Protein AF-A0A8T6QGE9-F1 (afdb_monomer)

Foldseek 3Di:
DDPDDLVVLVVVVVVQVVVVVPPDDDRVLNVLQVVQVVVCVVVVHQADEDEAEALLVDLPSSVSVLVCCLRRVPHPRYHYHYDHDVVSLLVSQLVVLVVVVVVPDDPVVPDDVVVVVSVVVSNVVSVVSCCSRPPPVNDDDDDDPVRVVVVCVVPDDDDPDDDDDPDDDDD

Mean predicted aligned error: 12.36 Å

Structure (mmCIF, N/CA/C/O backbone):
data_AF-A0A8T6QGE9-F1
#
_entry.id   AF-A0A8T6QGE9-F1
#
loop_
_atom_site.group_PDB
_atom_site.id
_atom_site.type_symbol
_atom_site.label_atom_id
_atom_site.label_alt_id
_atom_site.label_comp_id
_atom_site.label_asym_id
_atom_site.label_entity_id
_atom_site.label_seq_id
_atom_site.pdbx_PDB_ins_code
_atom_site.Cartn_x
_atom_site.Cartn_y
_atom_site.Cartn_z
_atom_site.occupancy
_atom_site.B_iso_or_equiv
_atom_site.auth_seq_id
_atom_site.auth_comp_id
_atom_site.auth_asym_id
_atom_site.auth_atom_id
_atom_site.pdbx_PDB_model_num
ATOM 1 N N . ASP A 1 1 ? -18.076 17.277 -4.796 1.00 37.38 1 ASP A N 1
ATOM 2 C CA . ASP A 1 1 ? -17.092 16.375 -5.421 1.00 37.38 1 ASP A CA 1
ATOM 3 C C . ASP A 1 1 ? -15.714 17.004 -5.410 1.00 37.38 1 ASP A C 1
ATOM 5 O O . ASP A 1 1 ? -15.466 17.953 -6.141 1.00 37.38 1 ASP A O 1
ATOM 9 N N . LYS A 1 2 ? -14.846 16.565 -4.492 1.00 45.59 2 LYS A N 1
ATOM 10 C CA . LYS A 1 2 ? -13.417 16.886 -4.554 1.00 45.59 2 LYS A CA 1
ATOM 11 C C . LYS A 1 2 ? -12.745 15.700 -5.225 1.00 45.59 2 LYS A C 1
ATOM 13 O O . LYS A 1 2 ? -12.737 14.610 -4.665 1.00 45.59 2 LYS A O 1
ATOM 18 N N . GLU A 1 3 ? -12.271 15.923 -6.439 1.00 41.31 3 GLU A N 1
ATOM 19 C CA . GLU A 1 3 ? -11.504 14.957 -7.214 1.00 41.31 3 GLU A CA 1
ATOM 20 C C . GLU A 1 3 ? -10.265 14.534 -6.409 1.00 41.31 3 GLU A C 1
ATOM 22 O O . GLU A 1 3 ? -9.572 15.376 -5.828 1.00 41.31 3 GLU A O 1
ATOM 27 N N . TYR A 1 4 ? -10.037 13.227 -6.298 1.00 50.53 4 TYR A N 1
ATOM 28 C CA . TYR A 1 4 ? -8.876 12.676 -5.608 1.00 50.53 4 TYR A CA 1
ATOM 29 C C . TYR A 1 4 ? -7.606 13.110 -6.348 1.00 50.53 4 TYR A C 1
ATOM 31 O O . TYR A 1 4 ? -7.432 12.786 -7.521 1.00 50.53 4 TYR A O 1
ATOM 39 N N . LYS A 1 5 ? -6.728 13.859 -5.670 1.00 58.50 5 LYS A N 1
ATOM 40 C CA . LYS A 1 5 ? -5.446 14.296 -6.228 1.00 58.50 5 LYS A CA 1
ATOM 41 C C . LYS A 1 5 ? -4.301 13.470 -5.635 1.00 58.50 5 LYS A C 1
ATOM 43 O O . LYS A 1 5 ? -4.099 13.530 -4.421 1.00 58.50 5 LYS A O 1
ATOM 48 N N . PRO A 1 6 ? -3.509 12.763 -6.459 1.00 57.16 6 PRO A N 1
ATOM 49 C CA . PRO A 1 6 ? -2.322 12.033 -6.002 1.00 57.16 6 PRO A CA 1
ATOM 50 C C . PRO A 1 6 ? -1.296 12.904 -5.257 1.00 57.16 6 PRO A C 1
ATOM 52 O O . PRO A 1 6 ? -0.541 12.408 -4.426 1.00 57.16 6 PRO A O 1
ATOM 55 N N . GLU A 1 7 ? -1.317 14.216 -5.511 1.00 63.88 7 GLU A N 1
ATOM 56 C CA . GLU A 1 7 ? -0.462 15.240 -4.895 1.00 63.88 7 GLU A CA 1
ATOM 57 C C . GLU A 1 7 ? -0.458 15.192 -3.353 1.00 63.88 7 GLU A C 1
ATOM 59 O O . GLU A 1 7 ? 0.571 15.467 -2.739 1.00 63.88 7 GLU A O 1
ATOM 64 N N . TYR A 1 8 ? -1.556 14.764 -2.714 1.00 71.00 8 TYR A N 1
ATOM 65 C CA . TYR A 1 8 ? -1.639 14.676 -1.250 1.00 71.00 8 TYR A CA 1
ATOM 66 C C . TYR A 1 8 ? -0.659 13.667 -0.638 1.00 71.00 8 TYR A C 1
ATOM 68 O O . TYR A 1 8 ? -0.135 13.906 0.450 1.00 71.00 8 TYR A O 1
ATOM 76 N N . PHE A 1 9 ? -0.395 12.555 -1.328 1.00 74.12 9 PHE A N 1
ATOM 77 C CA . PHE A 1 9 ? 0.561 11.547 -0.865 1.00 74.12 9 PHE A CA 1
ATOM 78 C C . PHE A 1 9 ? 1.992 12.074 -0.984 1.00 74.12 9 PHE A C 1
ATOM 80 O O . PHE A 1 9 ? 2.781 11.943 -0.051 1.00 74.12 9 PHE A O 1
ATOM 87 N N . SER A 1 10 ? 2.289 12.769 -2.083 1.00 74.12 10 SER A N 1
ATOM 88 C CA . SER A 1 10 ? 3.573 13.442 -2.286 1.00 74.12 10 SER A CA 1
ATOM 89 C C . SER A 1 10 ? 3.859 14.471 -1.190 1.00 74.12 10 SER A C 1
ATOM 91 O O . SER A 1 10 ? 4.962 14.525 -0.648 1.00 74.12 10 SER A O 1
ATOM 93 N N . ASP A 1 11 ? 2.863 15.275 -0.819 1.00 78.88 11 ASP A N 1
ATOM 94 C CA . ASP A 1 11 ? 3.027 16.310 0.202 1.00 78.88 11 ASP A CA 1
ATOM 95 C C . ASP A 1 11 ? 3.175 15.729 1.610 1.00 78.88 11 ASP A C 1
ATOM 97 O O . ASP A 1 11 ? 4.015 16.207 2.374 1.00 78.88 11 ASP A O 1
ATOM 101 N N . ALA A 1 12 ? 2.445 14.657 1.935 1.00 75.06 12 ALA A N 1
ATOM 102 C CA . ALA A 1 12 ? 2.636 13.927 3.188 1.00 75.06 12 ALA A CA 1
ATOM 103 C C . ALA A 1 12 ? 4.057 13.349 3.293 1.00 75.06 12 ALA A C 1
ATOM 105 O O . ALA A 1 12 ? 4.703 13.483 4.329 1.00 75.06 12 ALA A O 1
ATOM 106 N N . LEU A 1 13 ? 4.581 12.776 2.204 1.00 76.62 13 LEU A N 1
ATOM 107 C CA . LEU A 1 13 ? 5.949 12.255 2.155 1.00 76.62 13 LEU A CA 1
ATOM 108 C C . LEU A 1 13 ? 7.010 13.359 2.268 1.00 76.62 13 LEU A C 1
ATOM 110 O O . LEU A 1 13 ? 8.036 13.156 2.916 1.00 76.62 13 LEU A O 1
ATOM 114 N N . LYS A 1 14 ? 6.781 14.532 1.665 1.00 79.06 14 LYS A N 1
ATOM 115 C CA . LYS A 1 14 ? 7.672 15.696 1.824 1.00 79.06 14 LYS A CA 1
ATOM 116 C C . LYS A 1 14 ? 7.668 16.209 3.260 1.00 79.06 14 LYS A C 1
ATOM 118 O O . LYS A 1 14 ? 8.728 16.555 3.771 1.00 79.06 14 LYS A O 1
ATOM 123 N N . LEU A 1 15 ? 6.496 16.270 3.891 1.00 79.12 15 LEU A N 1
ATOM 124 C CA . LEU A 1 15 ? 6.344 16.721 5.271 1.00 79.12 15 LEU A CA 1
ATOM 125 C C . LEU A 1 15 ? 7.050 15.768 6.241 1.00 79.12 15 LEU A C 1
ATOM 127 O O . LEU A 1 15 ? 7.823 16.228 7.072 1.00 79.12 15 LEU A O 1
ATOM 131 N N . ASP A 1 16 ? 6.853 14.460 6.074 1.00 77.31 16 ASP A N 1
ATOM 132 C CA . ASP A 1 16 ? 7.569 13.402 6.800 1.00 77.31 16 ASP A CA 1
ATOM 133 C C . ASP A 1 16 ? 9.091 13.590 6.709 1.00 77.31 16 ASP A C 1
ATOM 135 O O . ASP A 1 16 ? 9.769 13.732 7.724 1.00 77.31 16 ASP A O 1
ATOM 139 N N . ALA A 1 17 ? 9.620 13.745 5.490 1.00 74.25 17 ALA A N 1
ATOM 140 C CA . ALA A 1 17 ? 11.044 13.993 5.289 1.00 74.25 17 ALA A CA 1
ATOM 141 C C . ALA A 1 17 ? 11.527 15.289 5.969 1.00 74.25 17 ALA A C 1
ATOM 143 O O . ALA A 1 17 ? 12.599 15.306 6.563 1.00 74.25 17 ALA A O 1
ATOM 144 N N . GLN A 1 18 ? 10.761 16.384 5.908 1.00 74.50 18 GLN A N 1
ATOM 145 C CA . GLN A 1 18 ? 11.125 17.658 6.550 1.00 74.50 18 GLN A CA 1
ATOM 146 C C . GLN A 1 18 ? 11.099 17.590 8.085 1.00 74.50 18 GLN A C 1
ATOM 148 O O . GLN A 1 18 ? 11.916 18.248 8.740 1.00 74.50 18 GLN A O 1
ATOM 153 N N . LEU A 1 19 ? 10.178 16.806 8.649 1.00 71.12 19 LEU A N 1
ATOM 154 C CA . LEU A 1 19 ? 10.077 16.560 10.086 1.00 71.12 19 LEU A CA 1
ATOM 155 C C . LEU A 1 19 ? 11.237 15.695 10.587 1.00 71.12 19 LEU A C 1
ATOM 157 O O . LEU A 1 19 ? 11.801 16.018 11.629 1.00 71.12 19 LEU A O 1
ATOM 161 N N . ASP A 1 20 ? 11.676 14.695 9.818 1.00 68.12 20 ASP A N 1
ATOM 162 C CA . ASP A 1 20 ? 12.869 13.897 10.143 1.00 68.12 20 ASP A CA 1
ATOM 163 C C . ASP A 1 20 ? 14.136 14.764 10.281 1.00 68.12 20 ASP A C 1
ATOM 165 O O . ASP A 1 20 ? 14.974 14.529 11.154 1.00 68.12 20 ASP A O 1
ATOM 169 N N . TYR A 1 21 ? 14.278 15.807 9.454 1.00 62.59 21 TYR A N 1
ATOM 170 C CA . TYR A 1 21 ? 15.408 16.745 9.536 1.00 62.59 21 TYR A CA 1
ATOM 171 C C . TYR A 1 21 ? 15.303 17.750 10.694 1.00 62.59 21 TYR A C 1
ATOM 173 O O . TYR A 1 21 ? 16.309 18.349 11.081 1.00 62.59 21 TYR A O 1
ATOM 181 N N . SER A 1 22 ? 14.108 17.951 11.252 1.00 61.62 22 SER A N 1
ATOM 182 C CA . SER A 1 22 ? 13.819 18.990 12.241 1.00 61.62 22 SER A CA 1
ATOM 183 C C . SER A 1 22 ? 13.522 18.339 13.589 1.00 61.62 22 SER A C 1
ATOM 185 O O . SER A 1 22 ? 12.395 17.958 13.873 1.00 61.62 22 SER A O 1
ATOM 187 N N . ILE A 1 23 ? 14.551 18.196 14.426 1.00 51.84 23 ILE A N 1
ATOM 188 C CA . ILE A 1 23 ? 14.497 17.561 15.754 1.00 51.84 23 ILE A CA 1
ATOM 189 C C . ILE A 1 23 ? 13.303 18.099 16.573 1.00 51.84 23 ILE A C 1
ATOM 191 O O . ILE A 1 23 ? 13.352 19.195 17.131 1.00 51.84 23 ILE A O 1
ATOM 195 N N . GLY A 1 24 ? 12.226 17.305 16.606 1.00 54.28 24 GLY A N 1
ATOM 196 C CA . GLY A 1 24 ? 10.923 17.649 17.187 1.00 54.28 24 GLY A CA 1
ATOM 197 C C . GLY A 1 24 ? 9.934 16.475 17.308 1.00 54.28 24 GLY A C 1
ATOM 198 O O . GLY A 1 24 ? 8.777 16.701 17.629 1.00 54.28 24 GLY A O 1
ATOM 199 N N . GLY A 1 25 ? 10.376 15.234 17.070 1.00 52.19 25 GLY A N 1
ATOM 200 C CA . GLY A 1 25 ? 10.044 14.046 17.872 1.00 52.19 25 GLY A CA 1
ATOM 201 C C . GLY A 1 25 ? 8.601 13.540 17.995 1.00 52.19 25 GLY A C 1
ATOM 202 O O . GLY A 1 25 ? 8.369 12.742 18.898 1.00 52.19 25 GLY A O 1
ATOM 203 N N . GLN A 1 26 ? 7.648 13.948 17.159 1.00 56.31 26 GLN A N 1
ATOM 204 C CA . GLN A 1 26 ? 6.452 13.130 16.924 1.00 56.31 26 GLN A CA 1
ATOM 205 C C . GLN A 1 26 ? 6.550 12.537 15.526 1.00 56.31 26 GLN A C 1
ATOM 207 O O . GLN A 1 26 ? 6.546 13.269 14.539 1.00 56.31 26 GLN A O 1
ATOM 212 N N . ASP A 1 27 ? 6.676 11.214 15.464 1.00 71.81 27 ASP A N 1
ATOM 213 C CA . ASP A 1 27 ? 6.631 10.460 14.215 1.00 71.81 27 ASP A CA 1
ATOM 214 C C . ASP A 1 27 ? 5.244 10.691 13.591 1.00 71.81 27 ASP A C 1
ATOM 216 O O . ASP A 1 27 ? 4.218 10.514 14.255 1.00 71.81 27 ASP A O 1
ATOM 220 N N . LEU A 1 28 ? 5.185 11.132 12.330 1.00 76.44 28 LEU A N 1
ATOM 221 C CA . LEU A 1 28 ? 3.923 11.379 11.619 1.00 76.44 28 LEU A CA 1
ATOM 222 C C . LEU A 1 28 ? 3.008 10.141 11.660 1.00 76.44 28 LEU A C 1
ATOM 224 O O . LEU A 1 28 ? 1.781 10.263 11.676 1.00 76.44 28 LEU A O 1
ATOM 228 N N . SER A 1 29 ? 3.608 8.956 11.768 1.00 77.62 29 SER A N 1
ATOM 229 C CA . SER A 1 29 ? 2.926 7.684 11.989 1.00 77.62 29 SER A CA 1
ATOM 230 C C . SER A 1 29 ? 2.138 7.643 13.306 1.00 77.62 29 SER A C 1
ATOM 232 O O . SER A 1 29 ? 1.021 7.131 13.327 1.00 77.62 29 SER A O 1
ATOM 234 N N . GLU A 1 30 ? 2.665 8.204 14.401 1.00 81.75 30 GLU A N 1
ATOM 235 C CA . GLU A 1 30 ? 1.978 8.273 15.702 1.00 81.75 30 GLU A CA 1
ATOM 236 C C . GLU A 1 30 ? 0.787 9.233 15.661 1.00 81.75 30 GLU A C 1
ATOM 238 O O . GLU A 1 30 ? -0.292 8.924 16.173 1.00 81.75 30 GLU A O 1
ATOM 243 N N . ILE A 1 31 ? 0.962 10.385 15.007 1.00 84.62 31 ILE A N 1
ATOM 244 C CA . ILE A 1 31 ? -0.119 11.359 14.810 1.00 84.62 31 ILE A CA 1
ATOM 245 C C . ILE A 1 31 ? -1.234 10.727 13.969 1.00 84.62 31 ILE A C 1
ATOM 247 O O . ILE A 1 31 ? -2.417 10.863 14.292 1.00 84.62 31 ILE A O 1
ATOM 251 N N . PHE A 1 32 ? -0.866 10.004 12.910 1.00 85.38 32 PHE A N 1
ATOM 252 C CA . PHE A 1 32 ? -1.819 9.298 12.065 1.00 85.38 32 PHE A CA 1
ATOM 253 C C . PHE A 1 32 ? -2.543 8.169 12.819 1.00 85.38 32 PHE A C 1
ATOM 255 O O . PHE A 1 32 ? -3.757 8.026 12.675 1.00 85.38 32 PHE A O 1
ATOM 262 N N . GLU A 1 33 ? -1.850 7.413 13.676 1.00 87.12 33 GLU A N 1
ATOM 263 C CA . GLU A 1 33 ? -2.469 6.393 14.537 1.00 87.12 33 GLU A CA 1
ATOM 264 C C . GLU A 1 33 ? -3.546 6.997 15.447 1.00 87.12 33 GLU A C 1
ATOM 266 O O . GLU A 1 33 ? -4.672 6.491 15.508 1.00 87.12 33 GLU A O 1
ATOM 271 N N . GLU A 1 34 ? -3.227 8.096 16.140 1.00 89.12 34 GLU A N 1
ATOM 272 C CA . GLU A 1 34 ? -4.187 8.771 17.017 1.00 89.12 34 GLU A CA 1
ATOM 273 C C . GLU A 1 34 ? -5.359 9.333 16.202 1.00 89.12 34 GLU A C 1
ATOM 275 O O . GLU A 1 34 ? -6.512 9.193 16.614 1.00 89.12 34 GLU A O 1
ATOM 280 N N . LEU A 1 35 ? -5.108 9.871 15.004 1.00 90.31 35 LEU A N 1
ATOM 281 C CA . LEU A 1 35 ? -6.163 10.307 14.088 1.00 90.31 35 LEU A CA 1
ATOM 282 C C . LEU A 1 35 ? -7.113 9.157 13.719 1.00 90.31 35 LEU A C 1
ATOM 284 O O . LEU A 1 35 ? -8.329 9.306 13.855 1.00 90.31 35 LEU A O 1
ATOM 288 N N . VAL A 1 36 ? -6.593 7.997 13.306 1.00 91.56 36 VAL A N 1
ATOM 289 C CA . VAL A 1 36 ? -7.413 6.817 12.972 1.00 91.56 36 VAL A CA 1
ATOM 290 C C . VAL A 1 36 ? -8.209 6.351 14.190 1.00 91.56 36 VAL A C 1
ATOM 292 O O . VAL A 1 36 ? -9.396 6.024 14.081 1.00 91.56 36 VAL A O 1
ATOM 295 N N . LYS A 1 37 ? -7.591 6.347 15.374 1.00 92.19 37 LYS A N 1
ATOM 296 C CA . LYS A 1 37 ? -8.252 5.961 16.621 1.00 92.19 37 LYS A CA 1
ATOM 297 C C . LYS A 1 37 ? -9.414 6.894 16.955 1.00 92.19 37 LYS A C 1
ATOM 299 O O . LYS A 1 37 ? -10.497 6.391 17.255 1.00 92.19 37 LYS A O 1
ATOM 304 N N . ARG A 1 38 ? -9.213 8.211 16.858 1.00 93.88 38 ARG A N 1
ATOM 305 C CA . ARG A 1 38 ? -10.257 9.224 17.074 1.00 93.88 38 ARG A CA 1
ATOM 306 C C . ARG A 1 38 ? -11.364 9.134 16.038 1.00 93.88 38 ARG A C 1
ATOM 308 O O . ARG A 1 38 ? -12.532 9.200 16.402 1.00 93.88 38 ARG A O 1
ATOM 315 N N . ALA A 1 39 ? -11.019 8.912 14.773 1.00 94.06 39 ALA A N 1
ATOM 316 C CA . ALA A 1 39 ? -12.006 8.695 13.723 1.00 94.06 39 ALA A CA 1
ATOM 317 C C . ALA A 1 39 ? -12.897 7.481 14.034 1.00 94.06 39 ALA A C 1
ATOM 319 O O . ALA A 1 39 ? -14.115 7.579 13.922 1.00 94.06 39 ALA A O 1
ATOM 320 N N . CYS A 1 40 ? -12.321 6.371 14.509 1.00 94.25 40 CYS A N 1
ATOM 321 C CA . CYS A 1 40 ? -13.096 5.200 14.931 1.00 94.25 40 CYS A CA 1
ATOM 322 C C . CYS A 1 40 ? -14.006 5.482 16.139 1.00 94.25 40 CYS A C 1
ATOM 324 O O . CYS A 1 40 ? -15.126 4.985 16.172 1.00 94.25 40 CYS A O 1
ATOM 326 N N . GLU A 1 41 ? -13.539 6.265 17.121 1.00 95.31 41 GLU A N 1
ATOM 327 C CA . GLU A 1 41 ? -14.342 6.678 18.288 1.00 95.31 41 GLU A CA 1
ATOM 328 C C . GLU A 1 41 ? -15.545 7.535 17.870 1.00 95.31 41 GLU A C 1
ATOM 330 O O . GLU A 1 41 ? -16.647 7.333 18.367 1.00 95.31 41 GLU A O 1
ATOM 335 N N . ILE A 1 42 ? -15.344 8.466 16.934 1.00 96.31 42 ILE A N 1
ATOM 336 C CA . ILE A 1 42 ? -16.397 9.360 16.431 1.00 96.31 42 ILE A CA 1
ATOM 337 C C . ILE A 1 42 ? -17.412 8.599 15.569 1.00 96.31 42 ILE A C 1
ATOM 339 O O . ILE A 1 42 ? -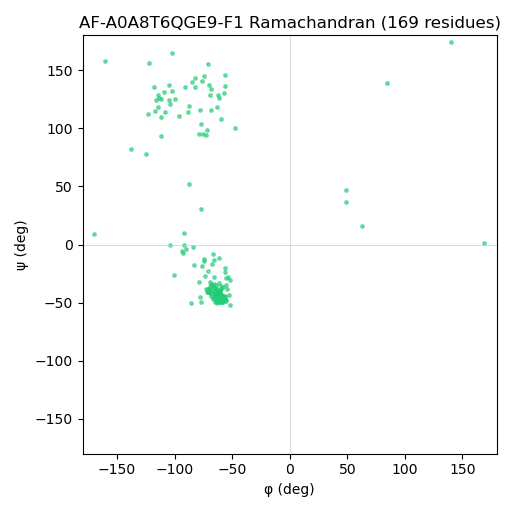18.609 8.858 15.657 1.00 96.31 42 ILE A O 1
ATOM 343 N N . LEU A 1 43 ? -16.939 7.680 14.724 1.00 95.00 43 LEU A N 1
ATOM 344 C CA . LEU A 1 43 ? -17.775 6.897 13.809 1.00 95.00 43 LEU A CA 1
ATOM 345 C C . LEU A 1 43 ? -18.407 5.658 14.465 1.00 95.00 43 LEU A C 1
ATOM 347 O O . LEU A 1 43 ? -19.135 4.936 13.787 1.00 95.00 43 LEU A O 1
ATOM 351 N N . ASP A 1 44 ? -18.108 5.397 15.741 1.00 95.81 44 ASP A N 1
ATOM 352 C CA . ASP A 1 44 ? -18.513 4.199 16.489 1.00 95.81 44 ASP A CA 1
ATOM 353 C C . ASP A 1 44 ? -18.228 2.889 15.728 1.00 95.81 44 ASP A C 1
ATOM 355 O O . ASP A 1 44 ? -19.065 1.994 15.587 1.00 95.81 44 ASP A O 1
ATOM 359 N N . CYS A 1 45 ? -17.015 2.778 15.179 1.00 94.69 45 CYS A N 1
ATOM 360 C CA . CYS A 1 45 ? -16.591 1.612 14.413 1.00 94.69 45 CYS A CA 1
ATOM 361 C C . CYS A 1 45 ? -15.339 0.955 15.006 1.00 94.69 45 CYS A C 1
ATOM 3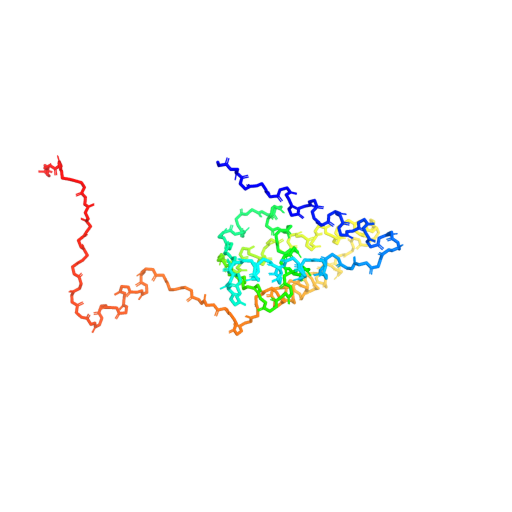63 O O . CYS A 1 45 ? -14.534 1.560 15.716 1.00 94.69 45 CYS A O 1
ATOM 365 N N . LYS A 1 46 ? -15.162 -0.339 14.715 1.00 92.56 46 LYS A N 1
ATOM 366 C CA . LYS A 1 46 ? -13.997 -1.104 15.195 1.00 92.56 46 LYS A CA 1
ATOM 367 C C . LYS A 1 46 ? -12.738 -0.828 14.373 1.00 92.56 46 LYS A C 1
ATOM 369 O O . LYS A 1 46 ? -11.636 -0.918 14.909 1.00 92.56 46 LYS A O 1
ATOM 374 N N . ALA A 1 47 ? -12.918 -0.551 13.086 1.00 93.31 47 ALA A N 1
ATOM 375 C CA . ALA A 1 47 ? -11.857 -0.283 12.133 1.00 93.31 47 ALA A CA 1
ATOM 376 C C . ALA A 1 47 ? -12.416 0.456 10.909 1.00 93.31 47 ALA A C 1
ATOM 378 O O . ALA A 1 47 ? -13.603 0.346 10.593 1.00 93.31 47 ALA A O 1
ATOM 379 N N . ILE A 1 48 ? -11.532 1.151 10.204 1.00 92.50 48 ILE A N 1
ATOM 380 C CA . ILE A 1 48 ? -11.787 1.827 8.936 1.00 92.50 48 ILE A CA 1
ATOM 381 C C . ILE A 1 48 ? -11.201 0.968 7.816 1.00 92.50 48 ILE A C 1
ATOM 383 O O . ILE A 1 48 ? -10.058 0.527 7.905 1.00 92.50 48 ILE A O 1
ATOM 387 N N . LEU A 1 49 ? -11.985 0.733 6.764 1.00 91.75 49 LEU A N 1
ATOM 388 C CA . LEU A 1 49 ? -11.535 0.070 5.544 1.00 91.75 49 LEU A CA 1
ATOM 389 C C . LEU A 1 49 ? -11.237 1.129 4.481 1.00 91.75 49 LEU A C 1
ATOM 391 O O . LEU A 1 49 ? -12.116 1.920 4.145 1.00 91.75 49 LEU A O 1
ATOM 395 N N . ILE A 1 50 ? -10.026 1.110 3.932 1.00 89.38 50 ILE A N 1
ATOM 396 C CA . ILE A 1 50 ? -9.645 1.901 2.762 1.00 89.38 50 ILE A CA 1
ATOM 397 C C . ILE A 1 50 ? -9.335 0.944 1.619 1.00 89.38 50 ILE A C 1
ATOM 399 O O . ILE A 1 50 ? -8.547 0.009 1.772 1.00 89.38 50 ILE A O 1
ATOM 403 N N . THR A 1 51 ? -9.959 1.194 0.474 1.00 88.94 51 THR A N 1
ATOM 404 C CA . THR A 1 51 ? -9.738 0.444 -0.759 1.00 88.94 51 THR A CA 1
ATOM 405 C C . THR A 1 51 ? -9.003 1.315 -1.766 1.00 88.94 51 THR A C 1
ATOM 407 O O . THR A 1 51 ? -9.423 2.444 -2.019 1.00 88.94 51 THR A O 1
ATOM 410 N N . PHE A 1 52 ? -7.951 0.781 -2.365 1.00 87.56 52 PHE A N 1
ATOM 411 C CA . PHE A 1 52 ? -7.250 1.381 -3.486 1.00 87.56 52 PHE A CA 1
ATOM 412 C C . PHE A 1 52 ? -7.452 0.509 -4.717 1.00 87.56 52 PHE A C 1
ATOM 414 O O . PHE A 1 52 ? -7.171 -0.690 -4.659 1.00 87.56 52 PHE A O 1
ATOM 421 N N . ASP A 1 53 ? -7.936 1.118 -5.795 1.00 86.81 53 ASP A N 1
ATOM 422 C CA . ASP A 1 53 ? -8.153 0.438 -7.067 1.00 86.81 53 ASP A CA 1
ATOM 423 C C . ASP A 1 53 ? -7.074 0.834 -8.077 1.00 86.81 53 ASP A C 1
ATOM 425 O O . ASP A 1 53 ? -6.703 2.008 -8.130 1.00 86.81 53 ASP A O 1
ATOM 429 N N . ASP A 1 54 ? -6.553 -0.140 -8.828 1.00 84.81 54 ASP A N 1
ATOM 430 C CA . ASP A 1 54 ? -5.648 0.054 -9.973 1.00 84.81 54 ASP A CA 1
ATOM 431 C C . ASP A 1 54 ? -4.447 1.000 -9.728 1.00 84.81 54 ASP A C 1
ATOM 433 O O . ASP A 1 54 ? -4.017 1.737 -10.624 1.00 84.81 54 ASP A O 1
ATOM 437 N N . ILE A 1 55 ? -3.861 0.988 -8.519 1.00 83.94 55 ILE A N 1
ATOM 438 C CA . ILE A 1 55 ? -2.691 1.832 -8.172 1.00 83.94 55 ILE A CA 1
ATOM 439 C C . ILE A 1 55 ? -1.534 1.590 -9.153 1.00 83.94 55 ILE A C 1
ATOM 441 O O . ILE A 1 55 ? -0.779 2.498 -9.499 1.00 83.94 55 ILE A O 1
ATOM 445 N N . A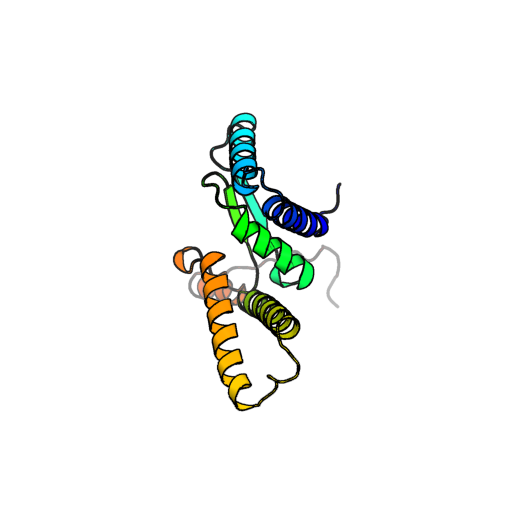SP A 1 56 ? -1.398 0.348 -9.602 1.00 80.62 56 ASP A N 1
ATOM 446 C CA . ASP A 1 56 ? -0.355 -0.141 -10.492 1.00 80.62 56 ASP A CA 1
ATOM 447 C C . ASP A 1 56 ? -0.418 0.442 -11.914 1.00 80.62 56 ASP A C 1
ATOM 449 O O . ASP A 1 56 ? 0.526 0.271 -12.686 1.00 80.62 56 ASP A O 1
ATOM 453 N N . THR A 1 57 ? -1.475 1.185 -12.258 1.00 78.25 57 THR A N 1
ATOM 454 C CA . THR A 1 57 ? -1.634 1.820 -13.576 1.00 78.25 57 THR A CA 1
ATOM 455 C C . THR A 1 57 ? -0.920 3.170 -13.719 1.00 78.25 57 THR A C 1
ATOM 457 O O . THR A 1 57 ? -0.676 3.607 -14.845 1.00 78.25 57 THR A O 1
ATOM 460 N N . GLN A 1 58 ? -0.534 3.832 -12.618 1.00 77.38 58 GLN A N 1
ATOM 461 C CA . GLN A 1 58 ? 0.160 5.128 -12.642 1.00 77.38 58 GLN A CA 1
ATOM 462 C C . GLN A 1 58 ? 1.496 5.065 -11.894 1.00 77.38 58 GLN A C 1
ATOM 464 O O . GLN A 1 58 ? 1.529 4.967 -10.673 1.00 77.38 58 GLN A O 1
ATOM 469 N N . PHE A 1 59 ? 2.614 5.186 -12.615 1.00 70.62 59 PHE A N 1
ATOM 470 C CA . PHE A 1 59 ? 3.955 4.994 -12.045 1.00 70.62 59 PHE A CA 1
ATOM 471 C C . PHE A 1 59 ? 4.332 5.996 -10.942 1.00 70.62 59 PHE A C 1
ATOM 473 O O . PHE A 1 59 ? 4.783 5.583 -9.874 1.00 70.62 59 PHE A O 1
ATOM 480 N N . ASP A 1 60 ? 4.168 7.301 -11.180 1.00 70.69 60 ASP A N 1
ATOM 481 C CA . ASP A 1 60 ? 4.592 8.319 -10.207 1.00 70.69 60 ASP A CA 1
ATOM 482 C C . ASP A 1 60 ? 3.616 8.432 -9.033 1.00 70.69 60 ASP A C 1
ATOM 484 O O . ASP A 1 60 ? 4.025 8.332 -7.879 1.00 70.69 60 ASP A O 1
ATOM 488 N N . ALA A 1 61 ? 2.318 8.547 -9.325 1.00 79.19 61 ALA A N 1
ATOM 489 C CA . ALA A 1 61 ? 1.271 8.578 -8.307 1.00 79.19 61 ALA A CA 1
ATOM 490 C C . ALA A 1 61 ? 1.231 7.287 -7.473 1.00 79.19 61 ALA A C 1
ATOM 492 O O . ALA A 1 61 ? 1.065 7.333 -6.254 1.00 79.19 61 ALA A O 1
ATOM 493 N N . GLY A 1 62 ? 1.414 6.132 -8.115 1.00 83.50 62 GLY A N 1
ATOM 494 C CA . GLY A 1 62 ? 1.373 4.837 -7.451 1.00 83.50 62 GLY A CA 1
ATOM 495 C C . GLY A 1 62 ? 2.521 4.647 -6.467 1.00 83.50 62 GLY A C 1
ATOM 496 O O . GLY A 1 62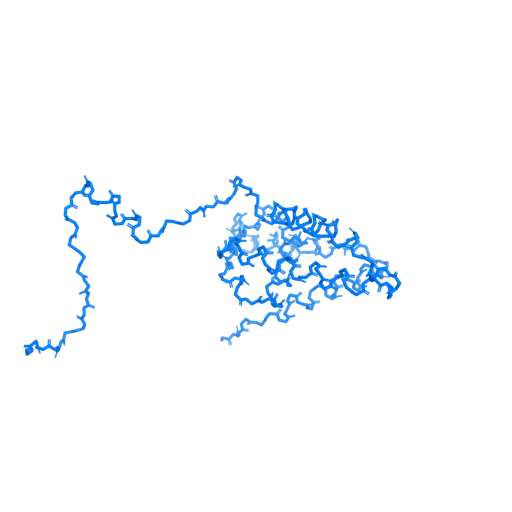 ? 2.303 4.110 -5.385 1.00 83.50 62 GLY A O 1
ATOM 497 N N . TRP A 1 63 ? 3.723 5.144 -6.775 1.00 86.44 63 TRP A N 1
ATOM 498 C CA . TRP A 1 63 ? 4.852 5.069 -5.844 1.00 86.44 63 TRP A CA 1
ATOM 499 C C . TRP A 1 63 ? 4.584 5.822 -4.537 1.00 86.44 63 TRP A C 1
ATOM 501 O O . TRP A 1 63 ? 4.790 5.265 -3.459 1.00 86.44 63 TRP A O 1
ATOM 511 N N . ASP A 1 64 ? 4.074 7.052 -4.624 1.00 85.88 64 ASP A N 1
ATOM 512 C CA . ASP A 1 64 ? 3.795 7.874 -3.442 1.00 85.88 64 ASP A CA 1
ATOM 513 C C . ASP A 1 64 ? 2.703 7.240 -2.561 1.00 85.88 64 ASP A C 1
ATOM 515 O O . ASP A 1 64 ? 2.796 7.241 -1.327 1.00 85.88 64 ASP A O 1
ATOM 519 N N . VAL A 1 65 ? 1.692 6.626 -3.185 1.00 87.00 65 VAL A N 1
ATOM 520 C CA . VAL A 1 65 ? 0.650 5.866 -2.480 1.00 87.00 65 VAL A CA 1
ATOM 521 C C . VAL A 1 65 ? 1.247 4.648 -1.770 1.00 87.00 65 VAL A C 1
ATOM 523 O O . VAL A 1 65 ? 0.993 4.452 -0.581 1.00 87.00 65 VAL A O 1
ATOM 526 N N . LEU A 1 66 ? 2.072 3.852 -2.457 1.00 89.00 66 LEU A N 1
ATOM 527 C CA . LEU A 1 66 ? 2.705 2.660 -1.883 1.00 89.00 66 LEU A CA 1
ATOM 528 C C . LEU A 1 66 ? 3.632 3.008 -0.713 1.00 89.00 66 LEU A C 1
ATOM 530 O O . LEU A 1 66 ? 3.568 2.357 0.331 1.00 89.00 66 LEU A O 1
ATOM 534 N N . GLU A 1 67 ? 4.435 4.066 -0.836 1.00 86.69 67 GLU A N 1
ATOM 535 C CA . GLU A 1 67 ? 5.284 4.542 0.258 1.00 86.69 67 GLU A CA 1
ATOM 536 C C . GLU A 1 67 ? 4.469 5.008 1.459 1.00 86.69 67 GLU A C 1
ATOM 538 O O . GLU A 1 67 ? 4.819 4.701 2.598 1.00 86.69 67 GLU A O 1
ATOM 543 N N . SER A 1 68 ? 3.353 5.688 1.220 1.00 85.75 68 SER A N 1
ATOM 544 C CA . SER A 1 68 ? 2.481 6.151 2.297 1.00 85.75 68 SER A CA 1
ATOM 545 C C . SER A 1 68 ? 1.785 4.999 3.016 1.00 85.75 68 SER A C 1
ATOM 547 O O . SER A 1 68 ? 1.725 4.998 4.245 1.00 85.75 68 SER A O 1
ATOM 549 N N . ILE A 1 69 ? 1.334 3.975 2.280 1.00 87.25 69 ILE A N 1
ATOM 550 C CA . ILE A 1 69 ? 0.822 2.734 2.879 1.00 87.25 69 ILE A CA 1
ATOM 551 C C . ILE A 1 69 ? 1.921 2.092 3.734 1.00 87.25 69 ILE A C 1
ATOM 553 O O . ILE A 1 69 ? 1.680 1.721 4.881 1.00 87.25 69 ILE A O 1
ATOM 557 N N . ARG A 1 70 ? 3.147 1.993 3.207 1.00 85.75 70 ARG A N 1
ATOM 558 C CA . ARG A 1 70 ? 4.276 1.362 3.901 1.00 85.75 70 ARG A CA 1
ATOM 559 C C . ARG A 1 70 ? 4.689 2.104 5.176 1.00 85.75 70 ARG A C 1
ATOM 561 O O . ARG A 1 70 ? 5.098 1.450 6.133 1.00 85.75 70 ARG A O 1
ATOM 568 N N . LYS A 1 71 ? 4.663 3.439 5.163 1.00 81.62 71 LYS A N 1
ATOM 569 C CA . LYS A 1 71 ? 5.130 4.287 6.270 1.00 81.62 71 LYS A CA 1
ATOM 570 C C . LYS A 1 71 ? 4.051 4.520 7.323 1.00 81.62 71 LYS A C 1
ATOM 572 O O . LYS A 1 71 ? 4.295 4.281 8.499 1.00 81.62 71 LYS A O 1
ATOM 577 N N . PHE A 1 72 ? 2.857 4.934 6.905 1.00 78.69 72 PHE A N 1
ATOM 578 C CA . PHE A 1 72 ? 1.861 5.488 7.825 1.00 78.69 72 PHE A CA 1
ATOM 579 C C . PHE A 1 72 ? 0.776 4.488 8.223 1.00 78.69 72 PHE A C 1
ATOM 581 O O . PHE A 1 72 ? 0.188 4.608 9.296 1.00 78.69 72 PHE A O 1
ATOM 588 N N . PHE A 1 73 ? 0.478 3.483 7.394 1.00 79.12 73 PHE A N 1
ATOM 589 C CA . PHE A 1 73 ? -0.698 2.627 7.603 1.00 79.12 73 PHE A CA 1
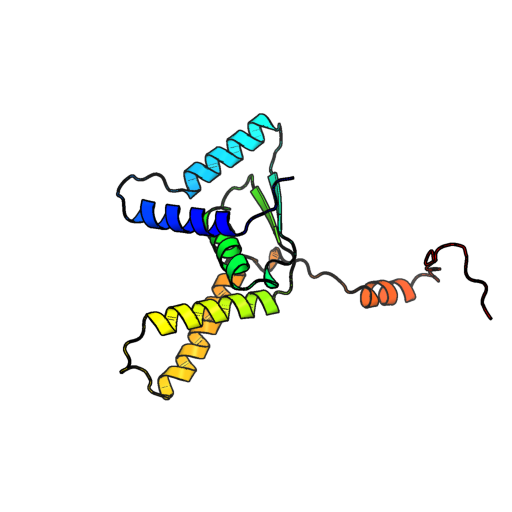ATOM 590 C C . PHE A 1 73 ? -0.388 1.434 8.520 1.00 79.12 73 PHE A C 1
ATOM 592 O O . PHE A 1 73 ? -0.680 0.283 8.203 1.00 79.12 73 PHE A O 1
ATOM 599 N N . ASN A 1 74 ? 0.191 1.719 9.689 1.00 73.06 74 ASN A N 1
ATOM 600 C CA . ASN A 1 74 ? 0.543 0.721 10.703 1.00 73.06 74 ASN A CA 1
ATOM 601 C C . ASN A 1 74 ? -0.577 0.446 11.727 1.00 73.06 74 ASN A C 1
ATOM 603 O O . ASN A 1 74 ? -0.441 -0.457 12.559 1.00 73.06 74 ASN A O 1
ATOM 607 N N . SER A 1 75 ? -1.701 1.168 11.657 1.00 80.12 75 SER A N 1
ATOM 608 C CA . SER A 1 75 ? -2.798 1.002 12.614 1.00 80.12 75 SER A CA 1
ATOM 609 C C . SER A 1 75 ? -3.511 -0.333 12.492 1.00 80.12 75 SER A C 1
ATOM 611 O O . SER A 1 75 ? -3.984 -0.718 11.426 1.00 80.12 75 SER A O 1
ATOM 613 N N . ARG A 1 76 ? -3.751 -0.990 13.633 1.00 81.88 76 ARG A N 1
ATOM 614 C CA . ARG A 1 76 ? -4.656 -2.155 13.700 1.00 81.88 76 ARG A CA 1
ATOM 615 C C . ARG A 1 76 ? -6.120 -1.793 13.445 1.00 81.88 76 ARG A C 1
ATOM 617 O O . ARG A 1 76 ? -6.922 -2.687 13.183 1.00 81.88 76 ARG A O 1
ATOM 624 N N . LYS A 1 77 ? -6.470 -0.508 13.547 1.00 88.12 77 LYS A N 1
ATOM 625 C CA . LYS A 1 77 ? -7.807 0.017 13.250 1.00 88.12 77 LYS A CA 1
ATOM 626 C C . LYS A 1 77 ? -7.948 0.473 11.798 1.00 88.12 77 LYS A C 1
ATOM 628 O O . LYS A 1 77 ? -9.031 0.907 11.423 1.00 88.12 77 LYS A O 1
ATOM 633 N N . LEU A 1 78 ? -6.900 0.358 10.983 1.00 90.56 78 LEU A N 1
ATOM 634 C CA . LEU A 1 78 ? -6.946 0.655 9.559 1.00 90.56 78 LEU A CA 1
ATOM 635 C C . LEU A 1 78 ? -6.721 -0.626 8.756 1.00 90.56 78 LEU A C 1
ATOM 637 O O . LEU A 1 78 ? -5.679 -1.268 8.848 1.00 90.56 78 LEU A O 1
ATOM 641 N N . VAL A 1 79 ? -7.711 -1.001 7.956 1.00 89.62 79 VAL A N 1
ATOM 642 C CA . VAL A 1 79 ? -7.620 -2.120 7.021 1.00 89.62 79 VAL A CA 1
ATOM 643 C C . VAL A 1 79 ? -7.460 -1.549 5.625 1.00 89.62 79 VAL A C 1
ATOM 645 O O . VAL A 1 79 ? -8.280 -0.754 5.178 1.00 89.62 79 VAL A O 1
ATOM 648 N N . VAL A 1 80 ? -6.404 -1.968 4.937 1.00 89.38 80 VAL A N 1
ATOM 649 C CA . VAL A 1 80 ? -6.082 -1.508 3.587 1.00 89.38 80 VAL A CA 1
ATOM 650 C C . VAL A 1 80 ? -6.284 -2.669 2.631 1.00 89.38 80 VAL A C 1
ATOM 652 O O . VAL A 1 80 ? -5.709 -3.742 2.821 1.00 89.38 80 VAL A O 1
ATOM 655 N N . VAL A 1 81 ? -7.101 -2.454 1.609 1.00 90.31 81 VAL A N 1
ATOM 656 C CA . VAL A 1 81 ? -7.282 -3.381 0.494 1.00 90.31 81 VAL A CA 1
ATOM 657 C C . VAL A 1 81 ? -6.788 -2.680 -0.756 1.00 90.31 81 VAL A C 1
ATOM 659 O O . VAL A 1 81 ? -7.246 -1.590 -1.069 1.00 90.31 81 VAL A O 1
ATOM 662 N N . ALA A 1 82 ? -5.852 -3.301 -1.459 1.00 89.94 82 ALA A N 1
ATOM 663 C CA . ALA A 1 82 ? -5.398 -2.834 -2.757 1.00 89.94 82 ALA A CA 1
ATOM 664 C C . ALA A 1 82 ? -5.714 -3.906 -3.798 1.00 89.94 82 ALA A C 1
ATOM 666 O O . ALA A 1 82 ? -5.484 -5.096 -3.556 1.00 89.94 82 ALA A O 1
ATOM 667 N N . THR A 1 83 ? -6.244 -3.485 -4.935 1.00 89.75 83 THR A N 1
ATOM 668 C CA . THR A 1 83 ? -6.366 -4.302 -6.144 1.00 89.75 83 THR A CA 1
ATOM 669 C C . THR A 1 83 ? -5.266 -3.900 -7.131 1.00 89.75 83 THR A C 1
ATOM 671 O O . THR A 1 83 ? -4.566 -2.901 -6.938 1.00 89.75 83 THR A O 1
ATOM 674 N N . GLY A 1 84 ? -5.042 -4.742 -8.136 1.00 89.00 84 GLY A N 1
ATOM 675 C CA . GLY A 1 84 ? -4.050 -4.501 -9.181 1.00 89.00 84 GLY A CA 1
ATOM 676 C C . GLY A 1 84 ? -3.279 -5.755 -9.581 1.00 89.00 84 GLY A C 1
ATOM 677 O O . GLY A 1 84 ? -3.416 -6.824 -8.969 1.00 89.00 84 GLY A O 1
ATOM 678 N N . ASP A 1 85 ? -2.443 -5.630 -10.608 1.00 89.25 85 ASP A N 1
ATOM 679 C CA . ASP A 1 85 ? -1.538 -6.682 -11.055 1.00 89.25 85 ASP A CA 1
ATOM 680 C C . ASP A 1 85 ? -0.209 -6.598 -10.290 1.00 89.25 85 ASP A C 1
ATOM 682 O O . ASP A 1 85 ? 0.557 -5.637 -10.390 1.00 89.25 85 ASP A O 1
ATOM 686 N N . LEU A 1 86 ? 0.120 -7.663 -9.553 1.00 89.06 86 LEU A N 1
ATOM 687 C CA . LEU A 1 86 ? 1.388 -7.776 -8.827 1.00 89.06 86 LEU A CA 1
ATOM 688 C C . LEU A 1 86 ? 2.614 -7.592 -9.742 1.00 89.06 86 LEU A C 1
ATOM 690 O O . LEU A 1 86 ? 3.660 -7.126 -9.291 1.00 89.06 86 LEU A O 1
ATOM 694 N N . ARG A 1 87 ? 2.497 -7.934 -11.030 1.00 89.06 87 ARG A N 1
ATOM 695 C CA . ARG A 1 87 ? 3.546 -7.730 -12.035 1.00 89.06 87 ARG A CA 1
ATOM 696 C C . ARG A 1 87 ? 3.733 -6.255 -12.364 1.00 89.06 87 ARG A C 1
ATOM 698 O O . ARG A 1 87 ? 4.873 -5.834 -12.538 1.00 89.06 87 ARG A O 1
ATOM 705 N N . LEU A 1 88 ? 2.652 -5.482 -12.444 1.00 90.00 88 LEU A N 1
ATOM 706 C CA . LEU A 1 88 ? 2.727 -4.041 -12.677 1.00 90.00 88 LEU A CA 1
ATOM 707 C C . LEU A 1 88 ? 3.272 -3.325 -11.435 1.00 90.00 88 LEU A C 1
ATOM 709 O O . LEU A 1 88 ? 4.186 -2.512 -11.565 1.00 90.00 88 LEU A O 1
ATOM 713 N N . TYR A 1 89 ? 2.865 -3.740 -10.228 1.00 90.62 89 TYR A N 1
ATOM 714 C CA . TYR A 1 89 ? 3.515 -3.297 -8.987 1.00 90.62 89 TYR A CA 1
ATOM 715 C C . TYR A 1 89 ? 5.024 -3.581 -8.990 1.00 90.62 89 TYR A C 1
ATOM 717 O O . TYR A 1 89 ? 5.820 -2.687 -8.712 1.00 90.62 89 TYR A O 1
ATOM 725 N N . SER A 1 90 ? 5.432 -4.803 -9.349 1.00 90.19 90 SER A N 1
ATOM 726 C CA . SER A 1 90 ? 6.846 -5.189 -9.462 1.00 90.19 90 SER A CA 1
ATOM 727 C C . SER A 1 90 ? 7.618 -4.274 -10.423 1.00 90.19 90 SER A C 1
ATOM 729 O O . SER A 1 90 ? 8.702 -3.794 -10.091 1.00 90.19 90 SER A O 1
ATOM 731 N N . GLN A 1 91 ? 7.045 -3.958 -11.590 1.00 89.12 91 GLN A N 1
ATOM 732 C CA . GLN A 1 91 ? 7.660 -3.048 -12.563 1.00 89.12 91 GLN A CA 1
ATOM 733 C C . GLN A 1 91 ? 7.791 -1.617 -12.035 1.00 89.12 91 GLN A C 1
ATOM 735 O O . GLN A 1 91 ? 8.852 -1.010 -12.198 1.00 89.12 91 GLN A O 1
ATOM 740 N N . LEU A 1 92 ? 6.751 -1.093 -11.381 1.00 88.12 92 LEU A N 1
ATOM 741 C CA . LEU A 1 92 ? 6.756 0.237 -10.768 1.00 88.12 92 LEU A CA 1
ATOM 742 C C . LEU A 1 92 ? 7.867 0.352 -9.723 1.00 88.12 92 LEU A C 1
ATOM 744 O O . LEU A 1 92 ? 8.687 1.272 -9.765 1.00 88.12 92 LEU A O 1
ATOM 748 N N . ILE A 1 93 ? 7.941 -0.638 -8.837 1.00 89.12 93 ILE A N 1
ATOM 749 C CA . ILE A 1 93 ? 8.926 -0.719 -7.762 1.00 89.12 93 ILE A CA 1
ATOM 750 C C . ILE A 1 93 ? 10.351 -0.785 -8.341 1.00 89.12 93 ILE A C 1
ATOM 752 O O . ILE A 1 93 ? 11.194 0.040 -7.973 1.00 89.12 93 ILE A O 1
ATOM 756 N N . ARG A 1 94 ? 10.599 -1.677 -9.316 1.00 88.38 94 ARG A N 1
ATOM 757 C CA . ARG A 1 94 ? 11.897 -1.790 -10.013 1.00 88.38 94 ARG A CA 1
ATOM 758 C C . ARG A 1 94 ? 12.310 -0.483 -10.672 1.00 88.38 94 ARG A C 1
ATOM 760 O O . ARG A 1 94 ? 13.461 -0.074 -10.528 1.00 88.38 94 ARG A O 1
ATOM 767 N N . GLY A 1 95 ? 11.387 0.186 -11.365 1.00 86.44 95 GLY A N 1
ATOM 768 C CA . GLY A 1 95 ? 11.642 1.474 -12.012 1.00 86.44 95 GLY A CA 1
ATOM 769 C C . GLY A 1 95 ? 12.171 2.518 -11.027 1.00 86.44 95 GLY A C 1
ATOM 770 O O . GLY A 1 95 ? 13.212 3.130 -11.272 1.00 86.44 95 GLY A O 1
ATOM 771 N N . LYS A 1 96 ? 11.522 2.648 -9.863 1.00 86.69 96 LYS A N 1
ATOM 772 C CA . LYS A 1 96 ? 11.940 3.584 -8.808 1.00 86.69 96 LYS A CA 1
ATOM 773 C C . LYS A 1 96 ? 13.269 3.203 -8.161 1.00 86.69 96 LYS A C 1
ATOM 775 O O . LYS A 1 96 ? 14.072 4.079 -7.847 1.00 86.69 96 LYS A O 1
ATOM 780 N N . GLN A 1 97 ? 13.562 1.914 -8.008 1.00 84.62 97 GLN A N 1
ATOM 781 C CA . GLN A 1 97 ? 14.870 1.480 -7.510 1.00 84.62 97 GLN A CA 1
ATOM 782 C C . GLN A 1 97 ? 15.986 1.813 -8.493 1.00 84.62 97 GLN A C 1
ATOM 784 O O . GLN A 1 97 ? 16.984 2.400 -8.084 1.00 84.62 97 GLN A O 1
ATOM 789 N N . TYR A 1 98 ? 15.811 1.526 -9.783 1.00 84.06 98 TYR A N 1
ATOM 790 C CA . TYR A 1 98 ? 16.791 1.918 -10.796 1.00 84.06 98 TYR A CA 1
ATOM 791 C C . TYR A 1 98 ? 17.002 3.436 -10.852 1.00 84.06 98 TYR A C 1
ATOM 793 O O . TYR A 1 98 ? 18.145 3.876 -10.985 1.00 84.06 98 TYR A O 1
ATOM 801 N N . GLU A 1 99 ? 15.944 4.238 -10.699 1.00 82.19 99 GLU A N 1
ATOM 802 C CA . GLU A 1 99 ? 16.040 5.701 -10.611 1.00 82.19 99 GLU A CA 1
ATOM 803 C C . GLU A 1 99 ? 16.892 6.142 -9.404 1.00 82.19 99 GLU A C 1
ATOM 805 O O . GLU A 1 99 ? 17.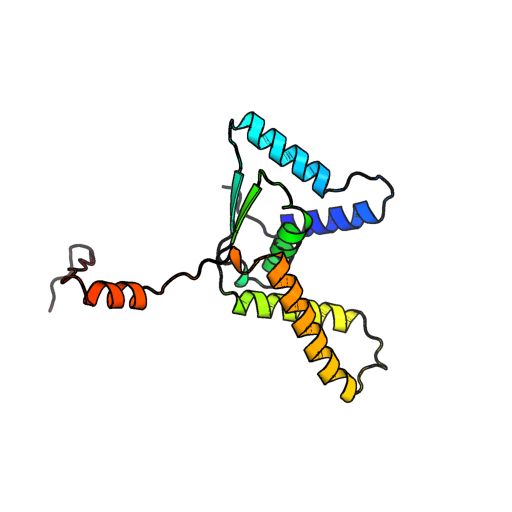836 6.921 -9.557 1.00 82.19 99 GLU A O 1
ATOM 810 N N . ASN A 1 100 ? 16.615 5.596 -8.217 1.00 75.50 100 ASN A N 1
ATOM 811 C CA . ASN A 1 100 ? 17.343 5.915 -6.985 1.00 75.50 100 ASN A CA 1
ATOM 812 C C . ASN A 1 100 ? 18.820 5.499 -7.047 1.00 75.50 100 ASN A C 1
ATOM 814 O O . ASN A 1 100 ? 19.699 6.256 -6.627 1.00 75.50 100 ASN A O 1
ATOM 818 N N . TYR A 1 101 ? 19.111 4.328 -7.616 1.00 71.75 101 TYR A N 1
ATOM 819 C CA . TYR A 1 101 ? 20.486 3.901 -7.866 1.00 71.75 101 TYR A CA 1
ATOM 820 C C . TYR A 1 101 ? 21.173 4.831 -8.872 1.00 71.75 101 TYR A C 1
ATOM 822 O O . TYR A 1 101 ? 22.268 5.314 -8.616 1.00 71.75 101 TYR A O 1
ATOM 830 N N . SER A 1 102 ? 20.524 5.171 -9.987 1.00 67.44 102 SER A N 1
ATOM 831 C CA . SER A 1 102 ? 21.131 6.033 -11.013 1.00 67.44 102 SER A CA 1
ATOM 832 C C . SER A 1 102 ? 21.489 7.426 -10.486 1.00 67.44 102 SER A C 1
ATOM 834 O O . SER A 1 102 ? 22.495 7.990 -10.905 1.00 67.44 102 SER A O 1
ATOM 836 N N . LYS A 1 103 ? 20.706 7.965 -9.541 1.00 64.19 103 LYS A N 1
ATOM 837 C CA . LYS A 1 103 ? 20.973 9.257 -8.883 1.00 64.19 103 LYS A CA 1
ATOM 838 C C . LYS A 1 103 ? 22.120 9.215 -7.871 1.00 64.19 103 LYS A C 1
ATOM 840 O O . LYS A 1 103 ? 22.729 10.248 -7.618 1.00 64.19 103 LYS A O 1
ATOM 845 N N . THR A 1 104 ? 22.394 8.059 -7.270 1.00 60.12 104 THR A N 1
ATOM 846 C CA . THR A 1 104 ? 23.406 7.912 -6.208 1.00 60.12 104 THR A CA 1
ATOM 847 C C . THR A 1 104 ? 24.791 7.521 -6.727 1.00 60.12 104 THR A C 1
ATOM 849 O O . THR A 1 104 ? 25.748 7.538 -5.956 1.00 60.12 104 THR A O 1
ATOM 852 N N . LEU A 1 105 ? 24.931 7.213 -8.021 1.00 58.25 105 LEU A N 1
ATOM 853 C CA . LEU A 1 105 ? 26.201 6.782 -8.605 1.00 58.25 105 LEU A CA 1
ATOM 854 C C . LEU A 1 105 ? 27.056 7.933 -9.159 1.00 58.25 105 LEU A C 1
ATOM 856 O O . LEU A 1 105 ? 26.595 8.767 -9.937 1.00 58.25 105 LEU A O 1
ATOM 860 N N . LEU A 1 106 ? 28.354 7.886 -8.846 1.00 57.69 106 LEU A N 1
ATOM 861 C CA . LEU A 1 106 ? 29.399 8.650 -9.531 1.00 57.69 106 LEU A CA 1
ATOM 862 C C . LEU A 1 106 ? 29.686 8.016 -10.905 1.00 57.69 106 LEU A C 1
ATOM 864 O O . LEU A 1 106 ? 29.667 6.793 -11.058 1.00 57.69 106 LEU A O 1
ATOM 868 N N . GLU A 1 107 ? 29.999 8.828 -11.920 1.00 56.94 107 GLU A N 1
ATOM 869 C CA . GLU A 1 107 ? 30.194 8.367 -13.310 1.00 56.94 107 GLU A CA 1
ATOM 870 C C . GLU A 1 107 ? 31.265 7.273 -13.482 1.00 56.94 107 GLU A C 1
ATOM 872 O O . GLU A 1 107 ? 31.233 6.531 -14.463 1.00 56.94 107 GLU A O 1
ATOM 877 N N . GLN A 1 108 ? 32.172 7.141 -12.513 1.00 54.84 108 GLN A N 1
ATOM 878 C CA . GLN A 1 108 ? 33.276 6.181 -12.496 1.00 54.84 108 GLN A CA 1
ATOM 879 C C . GLN A 1 108 ? 32.844 4.735 -12.194 1.00 54.84 108 GLN A C 1
ATOM 881 O O . GLN A 1 108 ? 33.602 3.808 -12.452 1.00 54.84 108 GLN A O 1
ATOM 886 N N . GLU A 1 109 ? 31.625 4.506 -11.694 1.00 56.47 109 GLU A N 1
ATOM 887 C CA . GLU A 1 109 ? 31.142 3.166 -11.327 1.00 56.47 109 GLU A CA 1
ATOM 888 C C . GLU A 1 109 ? 30.398 2.435 -12.463 1.00 56.47 109 GLU A C 1
ATOM 890 O O . GLU A 1 109 ? 29.780 1.393 -12.238 1.00 56.47 109 GLU A O 1
ATOM 895 N N . LYS A 1 110 ? 30.428 2.945 -13.700 1.00 57.56 110 LYS A N 1
ATOM 896 C CA . LYS A 1 110 ? 29.706 2.404 -14.875 1.00 57.56 110 LYS A CA 1
ATOM 897 C C . LYS A 1 110 ? 30.359 1.153 -15.513 1.00 57.56 110 LYS A C 1
ATOM 899 O O . LYS A 1 110 ? 30.237 0.948 -16.717 1.00 57.56 110 LYS A O 1
ATOM 904 N N . GLU A 1 111 ? 31.044 0.309 -14.742 1.00 61.84 111 GLU A N 1
ATOM 905 C CA . GLU A 1 111 ? 31.712 -0.900 -15.254 1.00 61.84 111 GLU A CA 1
ATOM 906 C C . GLU A 1 111 ? 30.755 -2.112 -15.349 1.00 61.84 111 GLU A C 1
ATOM 908 O O . GLU A 1 111 ? 29.910 -2.337 -14.479 1.00 61.84 111 GLU A O 1
ATOM 913 N N . SER A 1 112 ? 30.878 -2.899 -16.424 1.00 60.03 112 SER A N 1
ATOM 914 C CA . SER A 1 112 ? 29.898 -3.899 -16.891 1.00 60.03 112 SER A CA 1
ATOM 915 C C . SER A 1 112 ? 29.674 -5.098 -15.958 1.00 60.03 112 SER A C 1
ATOM 917 O O . SER A 1 112 ? 28.567 -5.633 -15.920 1.00 60.03 112 SER A O 1
ATOM 919 N N . VAL A 1 113 ? 30.671 -5.492 -15.158 1.00 55.53 113 VAL A N 1
ATOM 920 C CA . VAL A 1 113 ? 30.556 -6.614 -14.201 1.00 55.53 113 VAL A CA 1
ATOM 921 C C . VAL A 1 113 ? 29.612 -6.272 -13.042 1.00 55.53 113 VAL A C 1
ATOM 923 O O . VAL A 1 113 ? 28.848 -7.121 -12.586 1.00 55.53 113 VAL A O 1
ATOM 926 N N . ARG A 1 114 ? 29.556 -4.997 -12.637 1.00 64.69 114 ARG A N 1
ATOM 927 C CA . ARG A 1 114 ? 28.655 -4.522 -11.574 1.00 64.69 114 ARG A CA 1
ATOM 928 C C . ARG A 1 114 ? 27.194 -4.428 -12.022 1.00 64.69 114 ARG A C 1
ATOM 930 O O . ARG A 1 114 ? 26.313 -4.260 -11.186 1.00 64.69 114 ARG A O 1
ATOM 937 N N . LEU A 1 115 ? 26.899 -4.527 -13.322 1.00 66.06 115 LEU A N 1
ATOM 938 C CA . LEU A 1 115 ? 25.531 -4.407 -13.836 1.00 66.06 115 LEU A CA 1
ATOM 939 C C . LEU A 1 115 ? 24.675 -5.643 -13.509 1.00 66.06 115 LEU A C 1
ATOM 941 O O . LEU A 1 115 ? 23.501 -5.503 -13.168 1.00 66.06 115 LEU A O 1
ATOM 945 N N . ALA A 1 116 ? 25.269 -6.838 -13.568 1.00 70.19 116 ALA A N 1
ATOM 946 C CA . ALA A 1 116 ? 24.586 -8.085 -13.224 1.00 70.19 116 ALA A CA 1
ATOM 947 C C . ALA A 1 116 ? 24.282 -8.168 -11.718 1.00 70.19 116 ALA A C 1
ATOM 949 O O . ALA A 1 116 ? 23.156 -8.476 -11.330 1.00 70.19 116 ALA A O 1
ATOM 950 N N . GLU A 1 117 ? 25.250 -7.800 -10.872 1.00 74.12 117 GLU A N 1
ATOM 951 C CA . GLU A 1 117 ? 25.055 -7.708 -9.419 1.00 74.12 117 GLU A CA 1
ATOM 952 C C . GLU A 1 117 ? 23.972 -6.682 -9.053 1.00 74.12 117 GLU A C 1
ATOM 954 O O . GLU A 1 117 ? 23.131 -6.947 -8.196 1.00 74.12 117 GLU A O 1
ATOM 959 N N . ARG A 1 118 ? 23.913 -5.542 -9.760 1.00 73.81 118 ARG A N 1
ATOM 960 C CA . ARG A 1 118 ? 22.842 -4.544 -9.590 1.00 73.81 118 ARG A CA 1
ATOM 961 C C . ARG A 1 118 ? 21.465 -5.098 -9.915 1.00 73.81 118 ARG A C 1
ATOM 963 O O . ARG A 1 118 ? 20.531 -4.836 -9.167 1.00 73.81 118 ARG A O 1
ATOM 970 N N . GLY A 1 119 ? 21.334 -5.842 -11.014 1.00 79.38 119 GLY A N 1
ATOM 971 C CA . GLY A 1 119 ? 20.068 -6.481 -11.375 1.00 79.38 119 GLY A CA 1
ATOM 972 C C . GLY A 1 119 ? 19.555 -7.377 -10.249 1.00 79.38 119 GLY A C 1
ATOM 973 O O . GLY A 1 119 ? 18.402 -7.251 -9.842 1.00 79.38 119 GLY A O 1
ATOM 974 N N . TYR A 1 120 ? 20.447 -8.188 -9.678 1.00 83.00 120 TYR A N 1
ATOM 975 C CA . TYR A 1 120 ? 20.127 -9.057 -8.547 1.00 83.00 120 TYR A CA 1
ATOM 976 C C . TYR A 1 120 ? 19.747 -8.274 -7.279 1.00 83.00 120 TYR A C 1
ATOM 978 O O . TYR A 1 120 ? 18.771 -8.607 -6.608 1.00 83.00 120 TYR A O 1
ATOM 986 N N . MET A 1 121 ? 20.475 -7.201 -6.953 1.00 83.31 121 MET A N 1
ATOM 987 C CA . MET A 1 121 ? 20.150 -6.357 -5.797 1.00 83.31 121 MET A CA 1
ATOM 988 C C . MET A 1 121 ? 18.790 -5.669 -5.939 1.00 83.31 121 MET A C 1
ATOM 990 O O . MET A 1 121 ? 18.017 -5.647 -4.983 1.00 83.31 121 MET A O 1
ATOM 994 N N . VAL A 1 122 ? 18.489 -5.122 -7.120 1.00 86.81 122 VAL A N 1
ATOM 995 C CA . VAL A 1 122 ? 17.199 -4.475 -7.396 1.00 86.81 122 VAL A CA 1
ATOM 996 C C . VAL A 1 122 ? 16.062 -5.484 -7.287 1.00 86.81 122 VAL A C 1
ATOM 998 O O . VAL A 1 122 ? 15.069 -5.200 -6.624 1.00 86.81 122 VAL A O 1
ATOM 1001 N N . GLU A 1 123 ? 16.225 -6.678 -7.857 1.00 87.75 123 GLU A N 1
ATOM 1002 C CA . GLU A 1 123 ? 15.249 -7.760 -7.712 1.00 87.75 123 GLU A CA 1
ATOM 1003 C C . GLU A 1 123 ? 15.016 -8.122 -6.239 1.00 87.75 123 GLU A C 1
ATOM 1005 O O . GLU A 1 123 ? 13.873 -8.250 -5.801 1.00 87.75 123 GLU A O 1
ATOM 1010 N N . HIS A 1 124 ? 16.078 -8.225 -5.441 1.00 89.44 124 HIS A N 1
ATOM 1011 C CA . HIS A 1 124 ? 15.939 -8.546 -4.025 1.00 89.44 124 HIS A CA 1
ATOM 1012 C C . HIS A 1 124 ? 15.207 -7.446 -3.238 1.00 89.44 124 HIS A C 1
ATOM 1014 O O . HIS A 1 124 ? 14.324 -7.739 -2.428 1.00 89.44 124 HIS A O 1
ATOM 1020 N N . LEU A 1 125 ? 15.540 -6.175 -3.484 1.00 88.69 125 LEU A N 1
ATOM 1021 C CA . LEU A 1 125 ? 14.869 -5.033 -2.856 1.00 88.69 125 LEU A CA 1
ATOM 1022 C C . LEU A 1 125 ? 13.395 -4.954 -3.254 1.00 88.69 125 LEU A C 1
ATOM 1024 O O . LEU A 1 125 ? 12.543 -4.707 -2.400 1.00 88.69 125 LEU A O 1
ATOM 1028 N N . GLU A 1 126 ? 13.086 -5.205 -4.524 1.00 91.31 126 GLU A N 1
ATOM 1029 C CA . GLU A 1 126 ? 11.716 -5.278 -5.019 1.00 91.31 126 GLU A CA 1
ATOM 1030 C C . GLU A 1 126 ? 10.917 -6.375 -4.312 1.00 91.31 126 GLU A C 1
ATOM 1032 O O . GLU A 1 126 ? 9.840 -6.102 -3.779 1.00 91.31 126 GLU A O 1
ATOM 1037 N N . GLN A 1 127 ? 11.460 -7.590 -4.224 1.00 91.00 127 GLN A N 1
ATOM 1038 C CA . GLN A 1 127 ? 10.801 -8.696 -3.529 1.00 91.00 127 GLN A CA 1
ATOM 1039 C C . GLN A 1 127 ? 10.532 -8.366 -2.055 1.00 91.00 127 GLN A C 1
ATOM 1041 O O . GLN A 1 127 ? 9.423 -8.586 -1.560 1.00 91.00 127 GLN A O 1
ATOM 1046 N N . GLN A 1 128 ? 11.515 -7.801 -1.347 1.00 90.81 128 GLN A N 1
ATOM 1047 C CA . GLN A 1 128 ? 11.336 -7.380 0.045 1.00 90.81 128 GLN A CA 1
ATOM 1048 C C . GLN A 1 128 ? 10.257 -6.304 0.188 1.00 90.81 128 GLN A C 1
ATOM 1050 O O . GLN A 1 128 ? 9.475 -6.330 1.139 1.00 90.81 128 GLN A O 1
ATOM 1055 N N . TYR A 1 129 ? 10.205 -5.360 -0.749 1.00 91.94 129 TYR A N 1
ATOM 1056 C CA . TYR A 1 129 ? 9.212 -4.297 -0.757 1.00 91.94 129 TYR A CA 1
ATOM 1057 C C . TYR A 1 129 ? 7.795 -4.847 -0.955 1.00 91.94 129 TYR A C 1
ATOM 1059 O O . TYR A 1 129 ? 6.902 -4.567 -0.152 1.00 91.94 129 TYR A O 1
ATOM 1067 N N . LEU A 1 130 ? 7.601 -5.710 -1.958 1.00 91.38 130 LEU A N 1
ATOM 1068 C CA . LEU A 1 130 ? 6.322 -6.377 -2.204 1.00 91.38 130 LEU A CA 1
ATOM 1069 C C . LEU A 1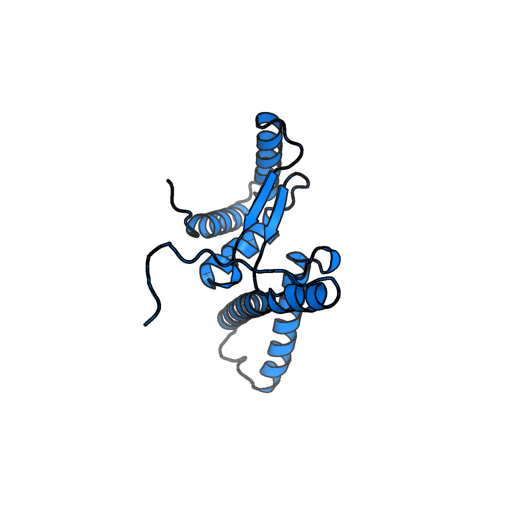 130 ? 5.869 -7.231 -1.021 1.00 91.38 130 LEU A C 1
ATOM 1071 O O . LEU A 1 130 ? 4.674 -7.316 -0.758 1.00 91.38 130 LEU A O 1
ATOM 1075 N N . LEU A 1 131 ? 6.790 -7.875 -0.301 1.00 91.31 131 LEU A N 1
ATOM 1076 C CA . LEU A 1 131 ? 6.450 -8.653 0.893 1.00 91.31 131 LEU A CA 1
ATOM 1077 C C . LEU A 1 131 ? 5.991 -7.772 2.058 1.00 91.31 131 LEU A C 1
ATOM 1079 O O . LEU A 1 131 ? 5.099 -8.183 2.800 1.00 91.31 131 LEU A O 1
ATOM 1083 N N . LYS A 1 132 ? 6.574 -6.577 2.210 1.00 89.50 132 LYS A N 1
ATOM 1084 C CA . LYS A 1 132 ? 6.168 -5.607 3.238 1.00 89.50 132 LYS A CA 1
ATOM 1085 C C . LYS A 1 132 ? 4.766 -5.067 2.977 1.00 89.50 132 LYS A C 1
ATOM 1087 O O . LYS A 1 132 ? 3.966 -5.012 3.904 1.00 89.50 132 LYS A O 1
ATOM 1092 N N . LEU A 1 133 ? 4.466 -4.706 1.731 1.00 88.81 133 LEU A N 1
ATOM 1093 C CA . LEU A 1 133 ? 3.155 -4.168 1.362 1.00 88.81 133 LEU A CA 1
ATOM 1094 C C . LEU A 1 133 ? 2.081 -5.242 1.226 1.00 88.81 133 LEU A C 1
ATOM 1096 O O . LEU A 1 133 ? 0.981 -5.105 1.755 1.00 88.81 133 LEU A O 1
ATOM 1100 N N . PHE A 1 134 ? 2.410 -6.340 0.552 1.00 89.62 134 PHE A N 1
ATOM 1101 C CA . PHE A 1 134 ? 1.479 -7.414 0.234 1.00 89.62 134 PHE A CA 1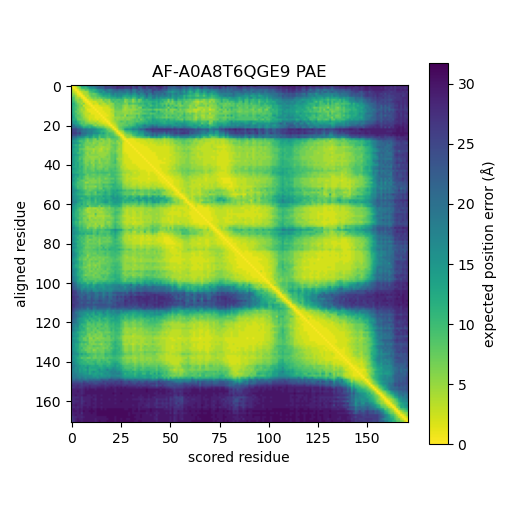
ATOM 1102 C C . PHE A 1 134 ? 2.030 -8.748 0.748 1.00 89.62 134 PHE A C 1
ATOM 1104 O O . PHE A 1 134 ? 2.550 -9.544 -0.040 1.00 89.62 134 PHE A O 1
ATOM 1111 N N . PRO A 1 135 ? 1.930 -9.049 2.054 1.00 89.69 135 PRO A N 1
ATOM 1112 C CA . PRO A 1 135 ? 2.347 -10.343 2.588 1.00 89.69 135 PRO A CA 1
ATOM 1113 C C . PRO A 1 135 ? 1.630 -11.490 1.872 1.00 89.69 135 PRO A C 1
ATOM 1115 O O . PRO A 1 135 ? 0.419 -11.417 1.670 1.00 89.69 135 PRO A O 1
ATOM 1118 N N . VAL A 1 136 ? 2.348 -12.562 1.515 1.00 88.56 136 VAL A N 1
ATOM 1119 C CA . VAL A 1 136 ? 1.807 -13.673 0.700 1.00 88.56 136 VAL A CA 1
ATOM 1120 C C . VAL A 1 136 ? 0.517 -14.239 1.294 1.00 88.56 136 VAL A C 1
ATOM 1122 O O . VAL A 1 136 ? -0.462 -14.412 0.577 1.00 88.56 136 VAL A O 1
ATOM 1125 N N . GLN A 1 137 ? 0.476 -14.434 2.614 1.00 90.00 137 GLN A N 1
ATOM 1126 C CA . GLN A 1 137 ? -0.691 -14.960 3.326 1.00 90.00 137 GLN A CA 1
ATOM 1127 C C . GLN A 1 137 ? -1.928 -14.044 3.305 1.00 90.00 137 GLN A C 1
ATOM 1129 O O . GLN A 1 137 ? -3.010 -14.482 3.683 1.00 90.00 137 GLN A O 1
ATOM 1134 N N . LYS A 1 138 ? -1.781 -12.778 2.901 1.00 88.75 138 LYS A N 1
ATOM 1135 C CA . LYS A 1 138 ? -2.874 -11.801 2.789 1.00 88.75 138 LYS A CA 1
ATOM 1136 C C . LYS A 1 138 ? -3.314 -11.564 1.339 1.00 88.75 138 LYS A C 1
ATOM 1138 O O . LYS A 1 138 ? -4.209 -10.757 1.111 1.00 88.75 138 LYS A O 1
ATOM 1143 N N . ARG A 1 139 ? -2.693 -12.229 0.358 1.00 91.56 139 ARG A N 1
ATOM 1144 C CA . ARG A 1 139 ? -3.027 -12.068 -1.064 1.00 91.56 139 ARG A CA 1
ATOM 1145 C C . ARG A 1 139 ? -4.228 -12.931 -1.427 1.00 91.56 139 ARG A C 1
ATOM 1147 O O . ARG A 1 139 ? -4.276 -14.111 -1.085 1.00 91.56 139 ARG A O 1
ATOM 1154 N N . ILE A 1 140 ? -5.161 -12.354 -2.176 1.00 92.19 140 ILE A N 1
ATOM 1155 C CA . ILE A 1 140 ? -6.308 -13.066 -2.740 1.00 92.19 140 ILE A CA 1
ATOM 1156 C C . ILE A 1 140 ? -6.188 -12.993 -4.258 1.00 92.19 140 ILE A C 1
ATOM 1158 O O . ILE A 1 140 ? -6.262 -11.914 -4.838 1.00 92.19 140 ILE A O 1
ATOM 1162 N N . GLN A 1 141 ? -5.997 -14.145 -4.902 1.00 90.69 141 GLN A N 1
ATOM 1163 C CA . GLN A 1 141 ? -5.987 -14.218 -6.359 1.00 90.69 141 GLN A CA 1
ATOM 1164 C C . GLN A 1 141 ? -7.426 -14.187 -6.873 1.00 90.69 141 GLN A C 1
ATOM 1166 O O . GLN A 1 141 ? -8.201 -15.116 -6.630 1.00 90.69 141 GLN A O 1
ATOM 1171 N N . LEU A 1 142 ? -7.770 -13.136 -7.613 1.00 89.44 142 LEU A N 1
ATOM 1172 C CA . LEU A 1 142 ? -9.047 -13.071 -8.311 1.00 89.44 142 LEU A CA 1
ATOM 1173 C C . LEU A 1 142 ? -9.051 -14.067 -9.476 1.00 89.44 142 LEU A C 1
ATOM 1175 O O . LEU A 1 142 ? -8.063 -14.202 -10.206 1.00 89.44 142 LEU A O 1
ATOM 1179 N N . LYS A 1 143 ? -10.173 -14.776 -9.628 1.00 88.56 143 LYS A N 1
ATOM 1180 C CA . LYS A 1 143 ? -10.413 -15.670 -10.762 1.00 88.56 143 LYS A CA 1
ATOM 1181 C C . LYS A 1 143 ? -10.902 -14.863 -11.954 1.00 88.56 143 LYS A C 1
ATOM 1183 O O . LYS A 1 143 ? -11.695 -13.937 -11.800 1.00 88.56 143 LYS A O 1
ATOM 1188 N N . THR A 1 144 ? -10.478 -15.250 -13.150 1.00 87.81 144 THR A N 1
ATOM 1189 C CA . THR A 1 144 ? -11.010 -14.654 -14.377 1.00 87.81 144 THR A CA 1
ATOM 1190 C C . THR A 1 144 ? -12.448 -15.112 -14.611 1.00 87.81 144 THR A C 1
ATOM 1192 O O . THR A 1 144 ? -12.850 -16.199 -14.187 1.00 87.81 144 THR A O 1
ATOM 1195 N N . MET A 1 145 ? -13.224 -14.318 -15.354 1.00 87.44 145 MET A N 1
ATOM 1196 C CA . MET A 1 145 ? -14.584 -14.704 -15.751 1.00 87.44 145 MET A CA 1
ATOM 1197 C C . MET A 1 145 ? -14.613 -16.065 -16.457 1.00 87.44 145 MET A C 1
ATOM 1199 O O . MET A 1 145 ? -15.492 -16.880 -16.190 1.00 87.44 145 MET A O 1
ATOM 1203 N N . LEU A 1 146 ? -13.610 -16.352 -17.295 1.00 88.06 146 LEU A N 1
ATOM 1204 C CA . LEU A 1 146 ? -13.478 -17.641 -17.977 1.00 88.06 146 LEU A CA 1
ATOM 1205 C C . LEU A 1 146 ? -13.329 -18.808 -16.990 1.00 88.06 146 LEU A C 1
ATOM 1207 O O . LEU A 1 146 ? -13.956 -19.848 -17.174 1.00 88.06 146 LEU A O 1
ATOM 1211 N N . GLN A 1 147 ? -12.528 -18.639 -15.934 1.00 86.94 147 GLN A N 1
ATOM 1212 C CA . GLN A 1 147 ? -12.360 -19.660 -14.896 1.00 86.94 147 GLN A CA 1
ATOM 1213 C C . GLN A 1 147 ? -13.666 -19.899 -14.133 1.00 86.94 147 GLN A C 1
ATOM 1215 O O . GLN A 1 147 ? -14.032 -21.048 -13.900 1.00 86.94 147 GLN A O 1
ATOM 1220 N N . LEU A 1 148 ? -14.403 -18.834 -13.809 1.00 87.50 148 LEU A N 1
ATOM 1221 C CA . LEU A 1 148 ? -15.693 -18.936 -13.122 1.00 87.50 148 LEU A CA 1
ATOM 1222 C C . LEU A 1 148 ? -16.741 -19.673 -13.970 1.00 87.50 148 LEU A C 1
ATOM 1224 O O . LEU A 1 148 ? -17.455 -20.536 -13.459 1.00 87.50 148 LEU A O 1
ATOM 1228 N N . VAL A 1 149 ? -16.811 -19.374 -15.270 1.00 86.00 149 VAL A N 1
ATOM 1229 C CA . VAL A 1 149 ? -17.734 -20.041 -16.204 1.00 86.00 149 VAL A CA 1
ATOM 1230 C C . VAL A 1 149 ? -17.326 -21.500 -16.443 1.00 86.00 149 VAL A C 1
ATOM 1232 O O . VAL A 1 149 ? -18.182 -22.383 -16.452 1.00 86.00 149 VAL A O 1
ATOM 1235 N N . GLY A 1 150 ? -16.028 -21.786 -16.580 1.00 76.19 150 GLY A N 1
ATOM 1236 C CA . GLY A 1 150 ? -15.514 -23.148 -16.763 1.00 76.19 150 GLY A CA 1
ATOM 1237 C C . GLY A 1 150 ? -15.732 -24.063 -15.550 1.00 76.19 150 GLY A C 1
ATOM 1238 O O . GLY A 1 150 ? -16.004 -25.251 -15.719 1.00 76.19 150 GLY A O 1
ATOM 1239 N N . GLU A 1 151 ? -15.671 -23.520 -14.330 1.00 61.22 151 GLU A N 1
ATOM 1240 C CA . GLU A 1 151 ? -15.995 -24.246 -13.092 1.00 61.22 151 GLU A CA 1
ATOM 1241 C C . GLU A 1 151 ? -17.498 -24.547 -12.982 1.00 61.22 151 GLU A C 1
ATOM 1243 O O . GLU A 1 151 ? -17.885 -25.665 -12.631 1.00 61.22 151 GLU A O 1
ATOM 1248 N N . LYS A 1 152 ? -18.350 -23.587 -13.361 1.00 55.03 152 LYS A N 1
ATOM 1249 C CA . LYS A 1 152 ? -19.812 -23.751 -13.404 1.00 55.03 152 LYS A CA 1
ATOM 1250 C C . LYS A 1 152 ? -20.292 -24.665 -14.534 1.00 55.03 152 LYS A C 1
ATOM 1252 O O . LYS A 1 152 ? -21.320 -25.314 -14.395 1.00 55.03 152 LYS A O 1
ATOM 1257 N N . GLY A 1 153 ? -19.509 -24.835 -15.600 1.00 51.34 153 GLY A N 1
ATOM 1258 C CA . GLY A 1 153 ? -19.792 -25.780 -16.688 1.00 51.34 153 GLY A CA 1
ATOM 1259 C C . GLY A 1 153 ? -19.855 -27.260 -16.273 1.00 51.34 153 GLY A C 1
ATOM 1260 O O . GLY A 1 153 ? -20.331 -28.085 -17.049 1.00 51.34 153 GLY A O 1
ATOM 1261 N N . LYS A 1 154 ? -19.421 -27.617 -15.052 1.00 54.09 154 LYS A N 1
ATOM 1262 C CA . LYS A 1 154 ? -19.619 -28.958 -14.463 1.00 54.09 154 LYS A CA 1
ATOM 1263 C C . LYS A 1 154 ? -20.870 -29.071 -13.579 1.00 54.09 154 LYS A C 1
ATOM 1265 O O . LYS A 1 154 ? -21.205 -30.176 -13.160 1.00 54.09 154 LYS A O 1
ATOM 1270 N N . ALA A 1 155 ? -21.576 -27.971 -13.324 1.00 53.28 155 ALA A N 1
ATOM 1271 C CA . ALA A 1 155 ? -22.786 -27.924 -12.511 1.00 53.28 155 ALA A CA 1
ATOM 1272 C C . ALA A 1 155 ? -23.845 -27.021 -13.171 1.00 53.28 155 ALA A C 1
ATOM 1274 O O . ALA A 1 155 ? -24.030 -25.874 -12.787 1.00 53.28 155 ALA A O 1
ATOM 1275 N N . GLY A 1 156 ? -24.575 -27.583 -14.139 1.00 52.03 156 GLY A N 1
ATOM 1276 C CA . GLY A 1 156 ? -25.816 -27.006 -14.669 1.00 52.03 156 GLY A CA 1
ATOM 1277 C C . GLY A 1 156 ? -25.635 -25.955 -15.770 1.00 52.03 156 GLY A C 1
ATOM 1278 O O . GLY A 1 156 ? -24.760 -25.101 -15.722 1.00 52.03 156 GLY A O 1
ATOM 1279 N N . LYS A 1 157 ? -26.497 -26.020 -16.792 1.00 45.41 157 LYS A N 1
ATOM 1280 C CA . LYS A 1 157 ? -26.631 -24.979 -17.821 1.00 45.41 157 LYS A CA 1
ATOM 1281 C C . LYS A 1 157 ? -27.013 -23.655 -17.147 1.00 45.41 157 LYS A C 1
ATOM 1283 O O . LYS A 1 157 ? -28.153 -23.515 -16.713 1.00 45.41 157 LYS A O 1
ATOM 1288 N N . GLU A 1 158 ? -26.102 -22.690 -17.083 1.00 56.69 158 GLU A N 1
ATOM 1289 C CA . GLU A 1 158 ? -26.455 -21.315 -16.720 1.00 56.69 158 GLU A CA 1
ATOM 1290 C C . GLU A 1 158 ? -26.838 -20.533 -17.987 1.00 56.69 158 GLU A C 1
ATOM 1292 O O . GLU A 1 158 ? -26.012 -20.307 -18.871 1.00 56.69 158 GLU A O 1
ATOM 1297 N N . GLU A 1 159 ? -28.109 -20.128 -18.088 1.00 43.94 159 GLU A N 1
ATOM 1298 C CA . GLU A 1 159 ? -28.566 -19.138 -19.069 1.00 43.94 159 GLU A CA 1
ATOM 1299 C C . GLU A 1 159 ? -28.052 -17.752 -18.659 1.00 43.94 159 GLU A C 1
ATOM 1301 O O . GLU A 1 159 ? -28.642 -17.069 -17.819 1.00 43.94 159 GLU A O 1
ATOM 1306 N N . ILE A 1 160 ? -26.954 -17.310 -19.270 1.00 58.06 160 ILE A N 1
ATOM 1307 C CA . ILE A 1 160 ? -26.514 -15.918 -19.166 1.00 58.06 160 ILE A CA 1
ATOM 1308 C C . ILE A 1 160 ? -27.432 -15.076 -20.062 1.00 58.06 160 ILE A C 1
ATOM 1310 O O . ILE A 1 160 ? -27.213 -14.958 -21.266 1.00 58.06 160 ILE A O 1
ATOM 1314 N N . LYS A 1 161 ? -28.484 -14.487 -19.481 1.00 48.88 161 LYS A N 1
ATOM 1315 C CA . LYS A 1 161 ? -29.296 -13.466 -20.159 1.00 48.88 161 LYS A CA 1
ATOM 1316 C C . LYS A 1 161 ? -28.565 -12.130 -20.112 1.00 48.88 161 LYS A C 1
ATOM 1318 O O . LYS A 1 161 ? -28.670 -11.385 -19.139 1.00 48.88 161 LYS A O 1
ATOM 1323 N N . VAL A 1 162 ? -27.831 -11.830 -21.178 1.00 54.66 162 VAL A N 1
ATOM 1324 C CA . VAL A 1 162 ? -27.354 -10.472 -21.445 1.00 54.66 162 VAL A CA 1
ATOM 1325 C C . VAL A 1 162 ? -28.580 -9.631 -21.792 1.00 54.66 162 VAL A C 1
ATOM 1327 O O . VAL A 1 162 ? -29.262 -9.903 -22.776 1.00 54.66 162 VAL A O 1
ATOM 1330 N N . LYS A 1 163 ? -28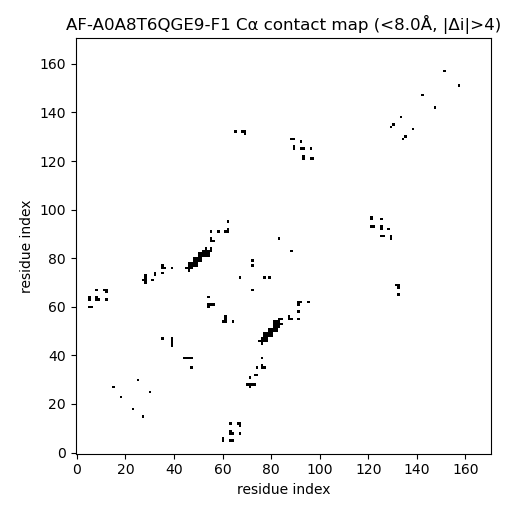.900 -8.631 -20.965 1.00 45.53 163 LYS A N 1
ATOM 1331 C CA . LYS A 1 163 ? -29.870 -7.599 -21.342 1.00 45.53 163 LYS A CA 1
ATOM 1332 C C . LYS A 1 163 ? -29.207 -6.704 -22.384 1.00 45.53 163 LYS A C 1
ATOM 1334 O O . LYS A 1 163 ? -28.495 -5.773 -22.023 1.00 45.53 163 LYS A O 1
ATOM 1339 N N . THR A 1 164 ? -29.421 -6.998 -23.657 1.00 54.47 164 THR A N 1
ATOM 1340 C CA . THR A 1 164 ? -29.351 -5.963 -24.685 1.00 54.47 164 THR A CA 1
ATOM 1341 C C . THR A 1 164 ? -30.630 -5.133 -24.596 1.00 54.47 164 THR A C 1
ATOM 1343 O O . THR A 1 164 ? -31.705 -5.648 -24.278 1.00 54.47 164 THR A O 1
ATOM 1346 N N . GLU A 1 165 ? -30.497 -3.821 -24.761 1.00 49.81 165 GLU A N 1
ATOM 1347 C CA . GLU A 1 165 ? -31.622 -2.890 -24.710 1.00 49.81 165 GLU A CA 1
ATOM 1348 C C . GLU A 1 165 ? -32.717 -3.283 -25.725 1.00 49.81 165 GLU A C 1
ATOM 1350 O O . GLU A 1 165 ? -32.415 -3.817 -26.797 1.00 49.81 165 GLU A O 1
ATOM 1355 N N . PRO A 1 166 ? -34.004 -3.067 -25.401 1.00 48.19 166 PRO A N 1
ATOM 1356 C CA . PRO A 1 166 ? -35.109 -3.543 -26.219 1.00 48.19 166 PRO A CA 1
ATOM 1357 C C . PRO A 1 166 ? -35.275 -2.636 -27.443 1.00 48.19 166 PRO A C 1
ATOM 1359 O O . PRO A 1 166 ? -35.820 -1.542 -27.315 1.00 48.19 166 PRO A O 1
ATOM 1362 N N . GLY A 1 167 ? -34.845 -3.065 -28.635 1.00 53.53 167 GLY A N 1
ATOM 1363 C CA . GLY A 1 167 ? -35.187 -2.283 -29.830 1.00 53.53 167 GLY A CA 1
ATOM 1364 C C . GLY A 1 167 ? -34.532 -2.568 -31.178 1.00 53.53 167 GLY A C 1
ATOM 1365 O O . GLY A 1 167 ? -34.880 -1.863 -32.119 1.00 53.53 167 GLY A O 1
ATOM 1366 N N . MET A 1 168 ? -33.647 -3.552 -31.344 1.00 43.44 168 MET A N 1
ATOM 1367 C CA . MET A 1 168 ? -33.145 -3.899 -32.683 1.00 43.44 168 MET A CA 1
ATOM 1368 C C . MET A 1 168 ? -33.660 -5.273 -33.100 1.00 43.44 168 MET A C 1
ATOM 1370 O O . MET A 1 168 ? -33.293 -6.287 -32.518 1.00 43.44 168 MET A O 1
ATOM 1374 N N . GLN A 1 169 ? -34.574 -5.269 -34.075 1.00 38.50 169 GLN A N 1
ATOM 1375 C CA . GLN A 1 169 ? -34.969 -6.460 -34.820 1.00 38.50 169 GLN A CA 1
ATOM 1376 C C . GLN A 1 169 ? -33.794 -6.894 -35.696 1.00 38.50 169 GLN A C 1
ATOM 1378 O O . GLN A 1 169 ? -33.244 -6.078 -36.438 1.00 38.50 169 GLN A O 1
ATOM 1383 N N . ASP A 1 170 ? -33.435 -8.169 -35.589 1.00 43.97 170 ASP A N 1
ATOM 1384 C CA . ASP A 1 170 ? -32.458 -8.812 -36.458 1.00 43.97 170 ASP A CA 1
ATOM 1385 C C . ASP A 1 170 ? -32.970 -8.796 -37.910 1.00 43.97 170 ASP A C 1
ATOM 1387 O O . ASP A 1 170 ? -34.110 -9.193 -38.174 1.00 43.97 170 ASP A O 1
ATOM 1391 N N . ILE A 1 171 ? -32.130 -8.318 -38.835 1.00 39.62 171 ILE A N 1
ATOM 1392 C CA . ILE A 1 171 ? -32.266 -8.550 -40.283 1.00 39.62 171 ILE A CA 1
ATOM 1393 C C . ILE A 1 171 ? -31.382 -9.740 -40.639 1.00 39.62 171 ILE A C 1
ATOM 1395 O O . ILE A 1 171 ? -30.202 -9.720 -40.217 1.00 39.62 171 ILE A O 1
#

Sequence (171 aa):
DKEYKPEYFSDALKLDAQLDYSIGGQDLSEIFEELVKRACEILDCKAILITFDDIDTQFDAGWDVLESIRKFFNSRKLVVVATGDLRLYSQLIRGKQYENYSKTLLEQEKESVRLAERGYMVEHLEQQYLLKLFPVQKRIQLKTMLQLVGEKGKAGKEEIKVKTEPGMQDI

pLDDT: mean 76.43, std 15.71, range [37.38, 96.31]

Radius of gyration: 22.62 Å; Cα contacts (8 Å, |Δi|>4): 108; chains: 1; bounding box: 68×48×59 Å

Solvent-accessible surface area (backbone atoms only — not comparable to full-atom values): 10504 Å² total; per-residue (Å²): 138,82,80,90,60,62,64,59,40,49,50,51,53,50,49,50,56,53,48,72,75,43,95,71,91,69,56,67,40,60,56,47,40,51,49,54,51,52,50,26,64,76,68,74,43,86,56,48,80,47,78,43,73,54,43,48,78,38,66,71,54,27,48,34,48,51,51,45,50,69,65,44,62,76,39,93,43,51,45,80,46,75,52,65,51,70,67,42,40,50,52,46,47,42,52,52,47,53,50,55,52,63,73,71,57,62,87,86,70,79,50,75,76,58,51,60,57,47,52,53,52,45,52,52,52,38,53,54,51,49,44,72,74,54,38,73,94,75,62,78,86,81,77,52,71,68,55,56,52,59,61,38,68,79,62,63,92,77,85,81,80,76,83,69,78,93,80,78,81,87,129

Organism: Escherichia coli (NCBI:txid562)

Secondary structure (DSSP, 8-state):
-----THHHHHHHHHHHHHHHS-----HHHHHHHHHHHHHHHTT-S-EEEEE-SGGG-HHHHHHHHHHHHHH---TTEEEEE-S-HHHHHHHHHHHHHHHHHHH--GGG--THHHHHHHHHHHHHHHHHHHHHS-GGG---PPPHHHHHHHHTTS----------S-----

Nearest PDB structures (foldseek):
  8hra-assembly1_C  TM=6.983E-01  e=4.319E-19  Escherichia coli
  8hr8-assembly1_C  TM=7.312E-01  e=4.151E-18  Escherichia coli
  8hr9-assembly1_O  TM=7.304E-01  e=3.472E-18  Escherichia coli
  8hr9-assembly1_L  TM=7.064E-01  e=1.734E-17  Escherichia coli
  8hrb-assembly1_F  TM=6.855E-01  e=4.963E-18  Escherichia coli